Protein AF-A0A176RX65-F1 (afdb_monomer)

pLDDT: mean 71.41, std 21.95, range [26.75, 97.69]

Secondary structure (DSSP, 8-state):
-TT---PPPGGG----TTSHHHHHHHHPPTT--EEPPSEE-EETTEE-TTT-EEEEEEEEEE-TTS-EEEEEEEEEEHHHHHHHHHHHHTTTGGG--EE-TT--EEE-SS-TTTTT-S-HHHHTHHHHHHHTTS-TT-S--TT--------SSSS-TTTTTTSSSS--

Radius of gyration: 19.32 Å; Cα contacts (8 Å, |Δi|>4): 188; chains: 1; bounding box: 46×43×52 Å

Foldseek 3Di:
DVPDDDDDDPVPDDDPCPPPQQVVQLPDAPPDKDKDDWDWDADPNHGDPPTWTWIKIKHFDADPVRHTPGMDIDIDTVVVVVVVVCVVCVVPQQPDWDADPQQQTQDHNPDPVSHRPPGPCVVVVVVVVVVPDPDLVPQDDPPDGDGDDDDDPPDPPPPPPPPPPDDD

Solvent-accessible surface area (backbone atoms only — not comparable to full-atom values): 10799 Å² total; per-residue (Å²): 108,94,88,54,89,75,87,75,55,77,92,73,61,76,93,56,74,88,38,67,69,47,53,60,16,62,72,48,56,91,94,46,74,40,73,50,69,84,42,70,41,68,52,98,90,36,77,43,80,79,81,42,45,30,32,40,38,22,28,48,40,60,52,98,86,68,49,80,74,47,72,50,75,47,82,41,61,38,60,62,57,50,56,50,49,51,66,74,33,58,94,52,30,93,77,46,70,42,64,50,98,88,29,38,30,69,40,48,71,86,42,78,79,54,31,77,34,86,35,48,40,72,78,37,41,74,61,34,56,71,58,60,72,72,64,75,75,82,32,50,64,100,86,75,52,86,56,80,82,81,86,85,83,82,82,61,88,65,70,74,75,74,77,80,81,85,86,132

Nearest PDB structures (foldseek):
  3lid-assembly1_A  TM=8.205E-01  e=1.185E-04  Vibrio parahaemolyticus
  2p7j-assembly1_A  TM=7.087E-01  e=3.501E-05  Vibrio parahaemolyticus RIMD 2210633
  3kx0-assembly1_X-2  TM=6.879E-01  e=6.719E-02  Mycobacterium tuberculosis
  4i5s-assembly1_B  TM=5.544E-01  e=3.485E-01  Streptococcus mutans UA159
  4i5s-assembly1_A  TM=5.705E-01  e=1.701E+00  Streptococcus mutans UA159

Sequence (168 aa):
NAGQPAIVPNTLLQNKAQRYYFGETMRLEKGQIYVSPFDFNIEGGKVEKPFKTMIRFGTPVFDAHGEKMGVIIFNYFGSKLLDHFEKATTKIAEHTM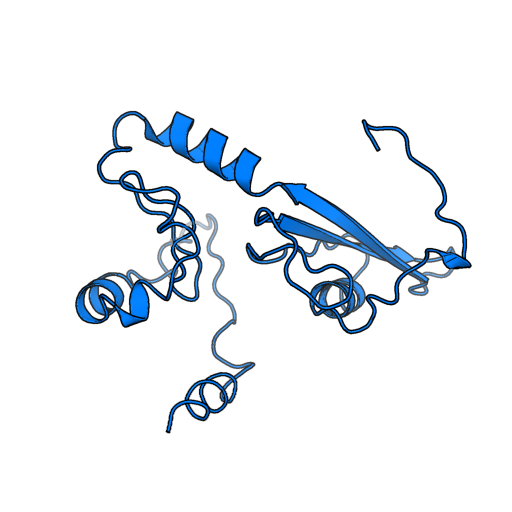LLNADGFLLYNPYSSEMNWGHSFGKQFLLAWEKMAPIEAEQLYDADGERDWGHSFGKQFPHAWEKITQTEA

Organism: NCBI:txid1003181

Structure (mmCIF, N/CA/C/O backbone):
data_AF-A0A176RX65-F1
#
_entry.id   AF-A0A176RX65-F1
#
loop_
_atom_site.group_PDB
_atom_site.id
_atom_site.type_symbol
_atom_site.label_atom_id
_atom_site.label_alt_id
_atom_site.label_comp_id
_atom_site.label_asym_id
_atom_site.label_entity_id
_atom_site.label_seq_id
_atom_site.pdbx_PDB_ins_code
_atom_site.Cartn_x
_atom_site.Cartn_y
_atom_site.Cartn_z
_atom_site.occupancy
_atom_site.B_iso_or_equiv
_atom_site.auth_seq_id
_atom_site.auth_comp_id
_atom_site.auth_asym_id
_atom_site.auth_atom_id
_atom_site.pdbx_PDB_model_num
ATOM 1 N N . ASN A 1 1 ? 6.451 -11.443 10.736 1.00 66.69 1 ASN A N 1
ATOM 2 C CA . ASN A 1 1 ? 6.185 -12.445 11.792 1.00 66.69 1 ASN A CA 1
ATOM 3 C C . ASN A 1 1 ? 6.120 -13.886 11.255 1.00 66.69 1 ASN A C 1
ATOM 5 O O . ASN A 1 1 ? 5.566 -14.728 11.941 1.00 66.69 1 ASN A O 1
ATOM 9 N N . ALA A 1 2 ? 6.648 -14.196 10.055 1.00 74.62 2 ALA A N 1
ATOM 10 C CA . ALA A 1 2 ? 6.570 -15.542 9.457 1.00 74.62 2 ALA A CA 1
ATOM 11 C C . ALA A 1 2 ? 5.151 -16.164 9.453 1.00 74.62 2 ALA A C 1
ATOM 13 O O . ALA A 1 2 ? 4.995 -17.369 9.612 1.00 74.62 2 ALA A O 1
ATOM 14 N N . GLY A 1 3 ? 4.111 -15.331 9.308 1.00 79.25 3 GLY A N 1
ATOM 15 C CA . GLY A 1 3 ? 2.717 -15.783 9.334 1.00 79.25 3 GLY A CA 1
ATOM 16 C C . GLY A 1 3 ? 2.128 -15.998 10.733 1.00 79.25 3 GLY A C 1
ATOM 17 O O . GLY A 1 3 ? 1.006 -16.474 10.832 1.00 79.25 3 GLY A O 1
ATOM 18 N N . GLN A 1 4 ? 2.837 -15.636 11.807 1.00 86.62 4 GLN A N 1
ATOM 19 C CA . GLN A 1 4 ? 2.365 -15.780 13.189 1.00 86.62 4 GLN A CA 1
ATOM 20 C C . GLN A 1 4 ? 1.800 -14.451 13.721 1.00 86.62 4 GLN A C 1
ATOM 22 O O . GLN A 1 4 ? 2.576 -13.580 14.134 1.00 86.62 4 GLN A O 1
ATOM 27 N N . PRO A 1 5 ? 0.476 -14.217 13.677 1.00 86.19 5 PRO A N 1
ATOM 28 C CA . PRO A 1 5 ? -0.107 -12.986 14.201 1.00 86.19 5 PRO A CA 1
ATOM 29 C C . PRO A 1 5 ? 0.166 -12.871 15.704 1.00 86.19 5 PRO A C 1
ATOM 31 O O . PRO A 1 5 ? 0.059 -13.844 16.444 1.00 86.19 5 PRO A O 1
ATOM 34 N N . ALA A 1 6 ? 0.522 -11.671 16.150 1.00 91.25 6 ALA A N 1
ATOM 35 C CA . ALA A 1 6 ? 0.763 -11.374 17.553 1.00 91.25 6 ALA A CA 1
ATOM 36 C C . ALA A 1 6 ? 0.221 -9.982 17.867 1.00 91.25 6 ALA A C 1
ATOM 38 O O . ALA A 1 6 ? 0.281 -9.082 17.026 1.00 91.25 6 ALA A O 1
ATOM 39 N N . ILE A 1 7 ? -0.296 -9.812 19.080 1.00 92.81 7 ILE A N 1
ATOM 40 C CA . ILE A 1 7 ? -0.695 -8.500 19.585 1.00 92.81 7 ILE A CA 1
ATOM 41 C C . ILE A 1 7 ? 0.577 -7.760 19.997 1.00 92.81 7 ILE A C 1
ATOM 43 O O . ILE A 1 7 ? 1.388 -8.278 20.765 1.00 92.81 7 ILE A O 1
ATOM 47 N N . VAL A 1 8 ? 0.761 -6.554 19.467 1.00 91.06 8 VAL A N 1
ATOM 48 C CA . VAL A 1 8 ? 1.909 -5.705 19.800 1.00 91.06 8 VAL A CA 1
ATOM 49 C C . VAL A 1 8 ? 1.660 -5.049 21.167 1.00 91.06 8 VAL A C 1
ATOM 51 O O . VAL A 1 8 ? 0.596 -4.456 21.351 1.00 91.06 8 VAL A O 1
ATOM 54 N N . PRO A 1 9 ? 2.602 -5.124 22.129 1.00 94.12 9 PRO A N 1
ATOM 55 C CA . PRO A 1 9 ? 2.485 -4.420 23.405 1.00 94.12 9 PRO A CA 1
ATOM 56 C C . PRO A 1 9 ? 2.297 -2.911 23.219 1.00 94.12 9 PRO A C 1
ATOM 58 O O . PRO A 1 9 ? 2.913 -2.320 22.334 1.00 94.12 9 PRO A O 1
ATOM 61 N N . ASN A 1 10 ? 1.533 -2.268 24.109 1.00 94.56 10 ASN A N 1
ATOM 62 C CA . ASN A 1 10 ? 1.233 -0.830 24.025 1.00 94.56 10 ASN A CA 1
ATOM 63 C C . ASN A 1 10 ? 2.483 0.057 23.910 1.00 94.56 10 ASN A C 1
ATOM 65 O O . ASN A 1 10 ? 2.464 1.056 23.200 1.00 94.56 10 ASN A O 1
ATOM 69 N N . THR A 1 11 ? 3.579 -0.322 24.570 1.00 95.19 11 THR A N 1
ATOM 70 C CA . THR A 1 11 ? 4.857 0.407 24.541 1.00 95.19 11 THR A CA 1
ATOM 71 C C . THR A 1 11 ? 5.573 0.353 23.191 1.00 95.19 11 THR A C 1
ATOM 73 O O . THR A 1 11 ? 6.438 1.184 22.934 1.00 95.19 11 THR A O 1
ATOM 76 N N . LEU A 1 12 ? 5.228 -0.610 22.334 1.00 91.69 12 LEU A N 1
ATOM 77 C CA . LEU A 1 12 ? 5.783 -0.777 20.990 1.00 91.69 12 LEU A CA 1
ATOM 78 C C . LEU A 1 12 ? 4.805 -0.326 19.895 1.00 91.69 12 LEU A C 1
ATOM 80 O O . LEU A 1 12 ? 5.151 -0.373 18.712 1.00 91.69 12 LEU A O 1
ATOM 84 N N . LEU A 1 13 ? 3.590 0.105 20.261 1.00 92.12 13 LEU A N 1
ATOM 85 C CA . LEU A 1 13 ? 2.642 0.669 19.308 1.00 92.12 13 LEU A CA 1
ATOM 86 C C . LEU A 1 13 ? 3.187 1.975 18.734 1.00 92.12 13 LEU A C 1
ATOM 88 O O . LEU A 1 13 ? 3.744 2.818 19.435 1.00 92.12 13 LEU A O 1
ATOM 92 N N . GLN A 1 14 ? 2.973 2.158 17.436 1.00 89.25 14 GLN A N 1
ATOM 93 C CA . GLN A 1 14 ? 3.324 3.386 16.739 1.00 89.25 14 GLN A CA 1
ATOM 94 C C . GLN A 1 14 ? 2.072 4.118 16.293 1.00 89.25 14 GLN A C 1
ATOM 96 O O . GLN A 1 14 ? 1.148 3.521 15.740 1.00 89.25 14 GLN A O 1
ATOM 101 N N . ASN A 1 15 ? 2.074 5.438 16.459 1.00 90.38 15 ASN A N 1
ATOM 102 C CA . ASN A 1 15 ? 1.025 6.278 15.910 1.00 90.38 15 ASN A CA 1
ATOM 103 C C . ASN A 1 15 ? 1.239 6.460 14.397 1.00 90.38 15 ASN A C 1
ATOM 105 O O . ASN A 1 15 ? 2.190 7.112 13.965 1.00 90.38 15 ASN A O 1
ATOM 109 N N . LYS A 1 16 ? 0.340 5.887 13.589 1.00 89.31 16 LYS A N 1
ATOM 110 C CA . LYS A 1 16 ? 0.309 6.044 12.125 1.00 89.31 16 LYS A CA 1
ATOM 111 C C . LYS A 1 16 ? -0.907 6.861 11.649 1.00 89.31 16 LYS A C 1
ATOM 113 O O . LYS A 1 16 ? -1.183 6.873 10.455 1.00 89.31 16 LYS A O 1
ATOM 118 N N . ALA A 1 17 ? -1.610 7.572 12.537 1.00 89.69 17 ALA A N 1
ATOM 119 C CA . ALA A 1 17 ? -2.837 8.307 12.198 1.00 89.69 17 ALA A CA 1
ATOM 120 C C . ALA A 1 17 ? -2.622 9.402 11.137 1.00 89.69 17 ALA A C 1
ATOM 122 O O . ALA A 1 17 ? -3.510 9.678 10.341 1.00 89.69 17 ALA A O 1
ATOM 123 N N . GLN A 1 18 ? -1.423 9.993 11.090 1.00 88.25 18 GLN A N 1
ATOM 124 C CA . GLN A 1 18 ? -1.046 11.023 10.111 1.00 88.25 18 GLN A CA 1
ATOM 125 C C . GLN A 1 18 ? -0.588 10.451 8.758 1.00 88.25 18 GLN A C 1
ATOM 127 O O . GLN A 1 18 ? -0.171 11.190 7.868 1.00 88.25 18 GLN A O 1
ATOM 132 N N . ARG A 1 19 ? -0.594 9.126 8.584 1.00 87.44 19 ARG A N 1
ATOM 133 C CA . ARG A 1 19 ? -0.244 8.510 7.303 1.00 87.44 19 ARG A CA 1
ATOM 134 C C . ARG A 1 19 ? -1.441 8.602 6.368 1.00 87.44 19 ARG A C 1
ATOM 136 O O . ARG A 1 19 ? -2.540 8.219 6.753 1.00 87.44 19 ARG A O 1
ATOM 143 N N . TYR A 1 20 ? -1.211 9.045 5.132 1.00 89.00 20 TYR A N 1
ATOM 144 C CA . TYR A 1 20 ? -2.277 9.252 4.1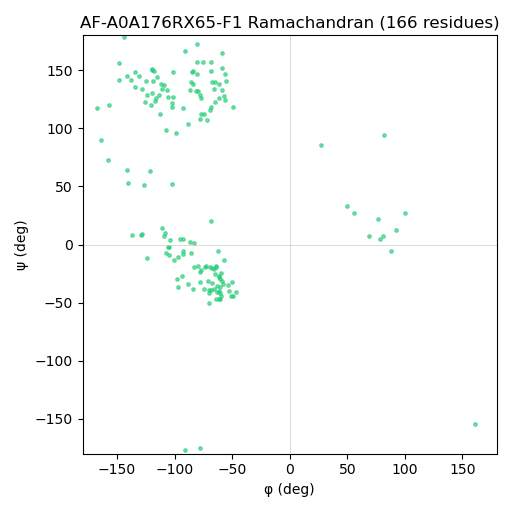44 1.00 89.00 20 TYR A CA 1
ATOM 145 C C . TYR A 1 20 ? -3.210 8.032 4.025 1.00 89.00 20 TYR A C 1
ATOM 147 O O . TYR A 1 20 ? -4.424 8.182 4.100 1.00 89.00 20 TYR A O 1
ATOM 155 N N . TYR A 1 21 ? -2.651 6.814 3.973 1.00 88.62 21 TYR A N 1
ATOM 156 C CA . TYR A 1 21 ? -3.422 5.578 3.821 1.00 88.62 21 TYR A CA 1
ATOM 157 C C . TYR A 1 21 ? -4.401 5.325 4.974 1.00 88.62 21 TYR A C 1
ATOM 159 O O . TYR A 1 21 ? -5.412 4.659 4.775 1.00 88.62 21 TYR A O 1
ATOM 167 N N . PHE A 1 22 ? -4.127 5.842 6.177 1.00 93.38 22 PHE A N 1
ATOM 168 C CA . PHE A 1 22 ? -5.049 5.737 7.304 1.00 93.38 22 PHE A CA 1
ATOM 169 C C . PHE A 1 22 ? -6.279 6.613 7.058 1.00 93.38 22 PHE A C 1
ATOM 171 O O . PHE A 1 22 ? -7.405 6.128 7.142 1.00 93.38 22 PHE A O 1
ATOM 178 N N . GLY A 1 23 ? -6.055 7.879 6.695 1.00 92.94 23 GLY A N 1
ATOM 179 C CA . GLY A 1 23 ? -7.120 8.831 6.386 1.00 92.94 23 GLY A CA 1
ATOM 180 C C . GLY A 1 23 ? -7.968 8.394 5.193 1.00 92.94 23 GLY A C 1
ATOM 181 O O . GLY A 1 23 ? -9.192 8.377 5.301 1.00 92.94 23 GLY A O 1
ATOM 182 N N . GLU A 1 24 ? -7.334 7.975 4.094 1.00 93.38 24 GLU A N 1
ATOM 183 C CA . GLU A 1 24 ? -8.051 7.482 2.910 1.00 93.38 24 GLU A CA 1
ATOM 184 C C . GLU A 1 24 ? -8.899 6.247 3.234 1.00 93.38 24 GLU A C 1
ATOM 186 O O . GLU A 1 24 ? -10.063 6.182 2.850 1.00 93.38 24 GLU A O 1
ATOM 191 N N . THR A 1 25 ? -8.375 5.307 4.029 1.00 94.69 25 THR A N 1
ATOM 192 C CA . THR A 1 25 ? -9.137 4.111 4.424 1.00 94.69 25 THR A CA 1
ATOM 193 C C . THR A 1 25 ? -10.301 4.447 5.362 1.00 94.69 25 THR A C 1
ATOM 195 O O . THR A 1 25 ? -11.381 3.882 5.224 1.00 94.69 25 THR A O 1
ATOM 198 N N . MET A 1 26 ? -10.126 5.382 6.301 1.00 95.06 26 MET A N 1
ATOM 199 C CA . MET A 1 26 ? -11.198 5.802 7.218 1.00 95.06 26 MET A CA 1
ATOM 200 C C . MET A 1 26 ? -12.368 6.499 6.508 1.00 95.06 26 MET A C 1
ATOM 202 O O . MET A 1 26 ? -13.493 6.484 7.015 1.00 95.06 26 MET A O 1
ATOM 206 N N . ARG A 1 27 ? -12.135 7.114 5.342 1.00 95.00 27 ARG A N 1
ATOM 207 C CA . ARG A 1 27 ? -13.193 7.753 4.539 1.00 95.00 27 ARG A CA 1
ATOM 208 C C . ARG A 1 27 ? -14.104 6.754 3.833 1.00 95.00 27 ARG A C 1
ATOM 210 O O . ARG A 1 27 ? -15.211 7.130 3.477 1.00 95.00 27 ARG A O 1
ATOM 217 N N . LEU A 1 28 ? -13.667 5.511 3.667 1.00 93.12 28 LEU A N 1
ATOM 218 C CA . LEU A 1 28 ? -14.427 4.488 2.962 1.00 93.12 28 LEU A CA 1
ATOM 219 C C . LEU A 1 28 ? -15.694 4.054 3.707 1.00 93.12 28 LEU A C 1
ATOM 221 O O . LEU A 1 28 ? -15.795 4.151 4.933 1.00 93.12 28 LEU A O 1
ATOM 225 N N . GLU A 1 29 ? -16.638 3.522 2.943 1.00 94.12 29 GLU A N 1
ATOM 226 C CA . GLU A 1 29 ? -17.844 2.856 3.421 1.00 94.12 29 GLU A CA 1
ATOM 227 C C . GLU A 1 29 ? -17.632 1.348 3.602 1.00 94.12 29 GLU A C 1
ATOM 229 O O . GLU A 1 29 ? -16.654 0.754 3.136 1.00 94.12 29 GLU A O 1
ATOM 234 N N . LYS A 1 30 ? -18.572 0.699 4.294 1.00 92.38 30 LYS A N 1
ATOM 235 C CA . LYS A 1 30 ? -18.525 -0.747 4.534 1.00 92.38 30 LYS A CA 1
ATOM 236 C C . LYS A 1 30 ? -18.466 -1.523 3.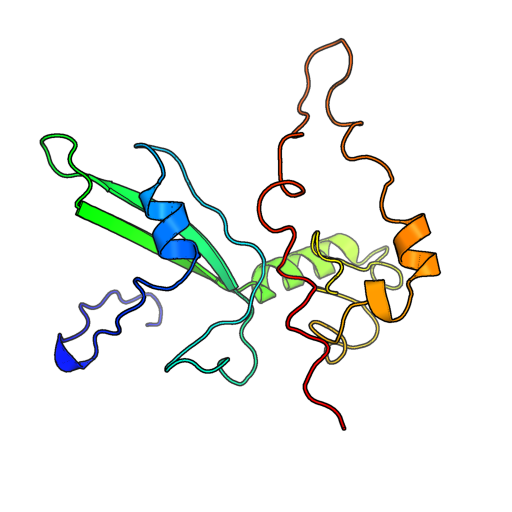214 1.00 92.38 30 LYS A C 1
ATOM 238 O O . LYS A 1 30 ? -19.309 -1.348 2.342 1.00 92.38 30 LYS A O 1
ATOM 243 N N . GLY A 1 31 ? -17.480 -2.413 3.101 1.00 91.19 31 GLY A N 1
ATOM 244 C CA . GLY A 1 31 ? -17.254 -3.244 1.913 1.00 91.19 31 GLY A CA 1
ATOM 245 C C . GLY A 1 31 ? -16.372 -2.603 0.837 1.00 91.19 31 GLY A C 1
ATOM 246 O O . GLY A 1 31 ? -16.018 -3.284 -0.122 1.00 91.19 31 GLY A O 1
ATOM 247 N N . GLN A 1 32 ? -15.979 -1.336 0.988 1.00 95.31 32 GLN A N 1
ATOM 248 C CA . GLN A 1 32 ? -15.017 -0.700 0.091 1.00 95.31 32 GLN A CA 1
ATOM 249 C C . GLN A 1 32 ? -13.575 -1.016 0.506 1.00 95.31 32 GLN A C 1
ATOM 251 O O . GLN A 1 32 ? -13.271 -1.183 1.687 1.00 95.31 32 GLN A O 1
ATOM 256 N N . ILE A 1 33 ? -12.680 -1.064 -0.483 1.00 94.94 33 ILE A N 1
ATOM 257 C CA . ILE A 1 33 ? -11.257 -1.348 -0.289 1.00 94.94 33 ILE A CA 1
ATOM 258 C C . ILE A 1 33 ? -10.438 -0.201 -0.873 1.00 94.94 33 ILE A C 1
ATOM 260 O O . ILE A 1 33 ? -10.603 0.176 -2.030 1.00 94.94 33 ILE A O 1
ATOM 264 N N . TYR A 1 34 ? -9.527 0.325 -0.065 1.00 94.50 34 TYR A N 1
ATOM 265 C CA . TYR A 1 34 ? -8.504 1.272 -0.475 1.00 94.50 34 TYR A CA 1
ATOM 266 C C . TYR A 1 34 ? -7.293 0.509 -1.009 1.00 94.50 34 TYR A C 1
ATOM 268 O O . TYR A 1 34 ? -6.884 -0.482 -0.401 1.00 94.50 34 TYR A O 1
ATOM 276 N N . VAL A 1 35 ? -6.682 0.999 -2.088 1.00 92.94 35 VAL A N 1
ATOM 277 C CA . VAL A 1 35 ? -5.398 0.507 -2.602 1.00 92.94 35 VAL A CA 1
ATOM 278 C C . VAL A 1 35 ? -4.445 1.690 -2.710 1.00 92.94 35 VAL A C 1
ATOM 280 O O . VAL A 1 35 ? -4.755 2.683 -3.363 1.00 92.94 35 VAL A O 1
ATOM 283 N N . SER A 1 36 ? -3.294 1.606 -2.047 1.00 88.44 36 SER A N 1
ATOM 284 C CA . SER A 1 36 ? -2.292 2.667 -2.106 1.00 88.44 36 SER A CA 1
ATOM 285 C C . SER A 1 36 ? -1.531 2.660 -3.434 1.00 88.44 36 SER A C 1
ATOM 287 O O . SER A 1 36 ? -1.378 1.598 -4.046 1.00 88.44 36 SER A O 1
ATOM 289 N N . PRO A 1 37 ? -0.941 3.799 -3.839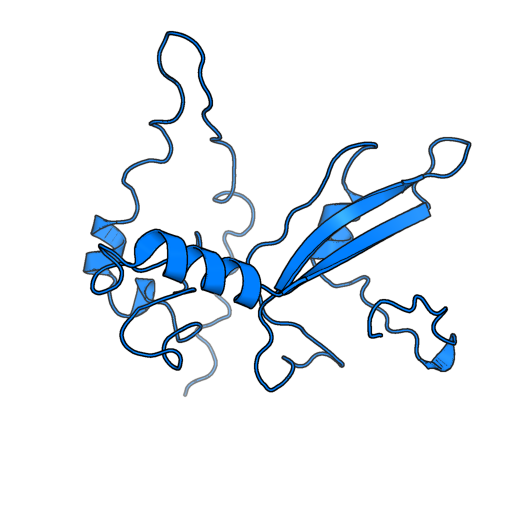 1.00 84.75 37 PR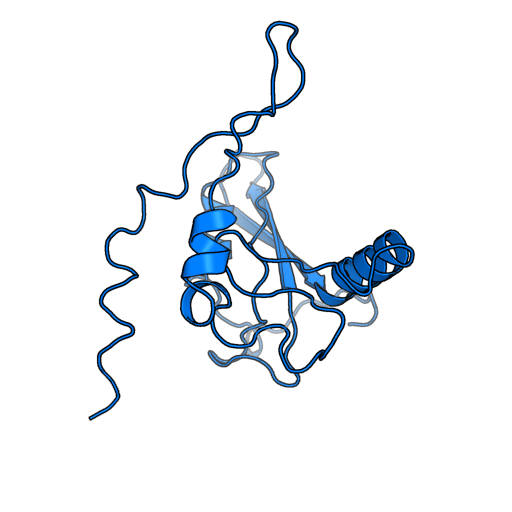O A N 1
ATOM 290 C CA . PRO A 1 37 ? 0.144 3.772 -4.811 1.00 84.75 37 PRO A CA 1
ATOM 291 C C . PRO A 1 37 ? 1.317 2.929 -4.285 1.00 84.75 37 PRO A C 1
ATOM 293 O O . PRO A 1 37 ? 1.421 2.643 -3.085 1.00 84.75 37 PRO A O 1
ATOM 296 N N . PHE A 1 38 ? 2.224 2.563 -5.189 1.00 82.38 38 PHE A N 1
ATOM 297 C CA . PHE A 1 38 ? 3.530 2.045 -4.804 1.00 82.38 38 PHE A CA 1
ATOM 298 C C . PHE A 1 38 ? 4.328 3.132 -4.089 1.00 82.38 38 PHE A C 1
ATOM 300 O O . PHE A 1 38 ? 4.594 4.190 -4.657 1.00 82.38 38 PHE A O 1
ATOM 307 N N . ASP A 1 39 ? 4.749 2.854 -2.861 1.00 77.75 39 ASP A N 1
ATOM 308 C CA . ASP A 1 39 ? 5.629 3.739 -2.109 1.00 77.75 39 ASP A CA 1
ATOM 309 C C . ASP A 1 39 ? 6.622 2.951 -1.251 1.00 77.75 39 ASP A C 1
ATOM 311 O O . ASP A 1 39 ? 6.612 1.718 -1.214 1.00 77.75 39 ASP A O 1
ATOM 315 N N . PHE A 1 40 ? 7.495 3.670 -0.548 1.00 81.38 40 PHE A N 1
ATOM 316 C CA . PHE A 1 40 ? 8.393 3.056 0.414 1.00 81.38 40 PHE A CA 1
ATOM 317 C C . PHE A 1 40 ? 7.756 2.866 1.786 1.00 81.38 40 PHE A C 1
ATOM 319 O O . PHE A 1 40 ? 6.982 3.691 2.285 1.00 81.38 40 PHE A O 1
ATOM 326 N N . ASN A 1 41 ? 8.181 1.805 2.468 1.00 82.06 41 ASN A N 1
ATOM 327 C CA . ASN A 1 41 ? 7.883 1.656 3.876 1.00 82.06 41 ASN A CA 1
ATOM 328 C C . ASN A 1 41 ? 8.576 2.747 4.704 1.00 82.06 41 ASN A C 1
ATOM 330 O O . ASN A 1 41 ? 9.763 3.025 4.526 1.00 82.06 41 ASN A O 1
ATOM 334 N N . ILE A 1 42 ? 7.818 3.360 5.618 1.00 78.38 42 ILE A N 1
ATOM 335 C CA . ILE A 1 42 ? 8.306 4.407 6.519 1.00 78.38 42 ILE A CA 1
ATOM 336 C C . ILE A 1 42 ? 8.127 3.953 7.965 1.00 78.38 42 ILE A C 1
ATOM 338 O O . ILE A 1 42 ? 7.002 3.757 8.443 1.00 78.38 42 ILE A O 1
ATOM 342 N N . GLU A 1 43 ? 9.249 3.874 8.670 1.00 78.19 43 GLU A N 1
ATOM 343 C CA . GLU A 1 43 ? 9.350 3.430 10.052 1.00 78.19 43 GLU A CA 1
ATOM 344 C C . GLU A 1 43 ? 10.113 4.457 10.891 1.00 78.19 43 GLU A C 1
ATOM 346 O O . GLU A 1 43 ? 11.116 5.017 10.451 1.00 78.19 43 GLU A O 1
ATOM 351 N N . GLY A 1 44 ? 9.587 4.798 12.073 1.00 76.25 44 GLY A N 1
ATOM 352 C CA . GLY A 1 44 ? 10.152 5.880 12.893 1.00 76.25 44 GLY A CA 1
ATOM 353 C C . GLY A 1 44 ? 10.248 7.233 12.167 1.00 76.25 44 GLY A C 1
ATOM 354 O O . GLY A 1 44 ? 11.145 8.022 12.448 1.00 76.25 44 GLY A O 1
ATOM 355 N N . GLY A 1 45 ? 9.373 7.477 11.182 1.00 77.25 45 GLY A N 1
ATOM 356 C CA . GLY A 1 45 ? 9.387 8.691 10.356 1.00 77.25 45 GLY A CA 1
ATOM 357 C C . GLY A 1 45 ? 10.447 8.713 9.249 1.00 77.25 45 GLY A C 1
ATOM 358 O O . GLY A 1 45 ? 10.561 9.716 8.551 1.00 77.25 45 GLY A O 1
ATOM 359 N N . LYS A 1 46 ? 11.200 7.626 9.051 1.00 73.94 46 LYS A N 1
ATOM 360 C CA . LYS A 1 46 ? 12.240 7.515 8.021 1.00 73.94 46 LYS A CA 1
ATOM 361 C C . LYS A 1 46 ? 11.905 6.409 7.032 1.00 73.94 46 LYS A C 1
ATOM 363 O O . LYS A 1 46 ? 11.285 5.415 7.398 1.00 73.94 46 LYS A O 1
ATOM 368 N N . VAL A 1 47 ? 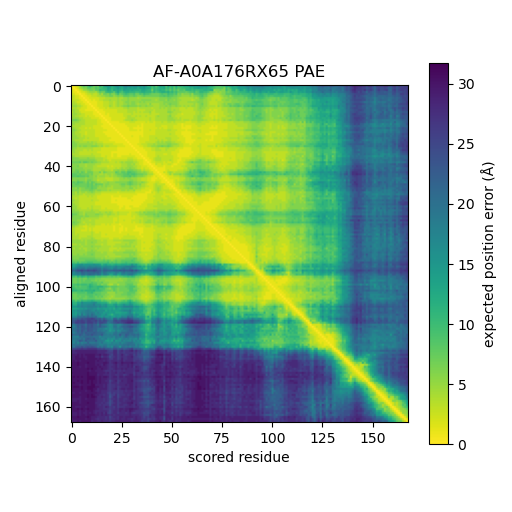12.331 6.576 5.784 1.00 76.38 47 VAL A N 1
ATOM 369 C CA . VAL A 1 47 ? 12.270 5.496 4.793 1.00 76.38 47 VAL A CA 1
ATOM 370 C C . VAL A 1 47 ? 13.130 4.332 5.286 1.00 76.38 47 VAL A C 1
ATOM 372 O O . VAL A 1 47 ? 14.302 4.517 5.622 1.00 76.38 47 VAL A O 1
ATOM 375 N N . GLU A 1 48 ? 12.534 3.146 5.358 1.00 75.44 48 GLU A N 1
ATOM 376 C CA . GLU A 1 48 ? 13.218 1.935 5.798 1.00 75.44 48 GLU A CA 1
ATOM 377 C C . GLU A 1 48 ? 14.294 1.521 4.783 1.00 75.44 48 GLU A C 1
ATOM 379 O O . GLU A 1 48 ? 14.081 1.600 3.571 1.00 75.44 48 GLU A O 1
ATOM 384 N N . LYS A 1 49 ? 15.450 1.071 5.289 1.00 73.19 49 LYS A N 1
ATOM 385 C CA . LYS A 1 49 ? 16.553 0.528 4.488 1.00 73.19 49 LYS A CA 1
ATOM 386 C C . LYS A 1 49 ? 16.837 -0.937 4.876 1.00 73.19 49 LYS A C 1
ATOM 388 O O . LYS A 1 49 ? 16.819 -1.229 6.072 1.00 73.19 49 LYS A O 1
ATOM 393 N N . PRO A 1 50 ? 17.145 -1.839 3.919 1.00 77.00 50 PRO A N 1
ATOM 394 C CA . PRO A 1 50 ? 17.096 -1.624 2.465 1.00 77.00 50 PRO A CA 1
ATOM 395 C C . PRO A 1 50 ? 15.683 -1.234 2.011 1.00 77.00 50 PRO A C 1
ATOM 397 O O . PRO A 1 50 ? 14.715 -1.555 2.700 1.00 77.00 50 PRO A O 1
ATOM 400 N N . PHE A 1 51 ? 15.576 -0.473 0.918 1.00 74.56 51 PHE A N 1
ATOM 401 C CA . PHE A 1 51 ? 14.299 0.092 0.485 1.00 74.56 51 PHE A CA 1
ATOM 402 C C . PHE A 1 51 ? 13.253 -1.007 0.286 1.00 74.56 51 PHE A C 1
ATOM 404 O O . PHE A 1 51 ? 13.469 -1.960 -0.461 1.00 74.56 51 PHE A O 1
ATOM 411 N N . LYS A 1 52 ? 12.112 -0.870 0.967 1.00 79.88 52 LYS A N 1
ATOM 412 C CA . LYS A 1 52 ? 10.982 -1.798 0.856 1.00 79.88 52 LYS A CA 1
ATOM 413 C C . LYS A 1 52 ? 9.821 -1.097 0.196 1.00 79.88 52 LYS A C 1
ATOM 415 O O . LYS A 1 52 ? 9.244 -0.185 0.785 1.00 79.88 52 LYS A O 1
ATOM 420 N N . THR A 1 53 ? 9.487 -1.530 -1.008 1.00 81.44 53 THR A N 1
ATOM 421 C CA . THR A 1 53 ? 8.346 -1.001 -1.747 1.00 81.44 53 THR A CA 1
ATOM 422 C C . THR A 1 53 ? 7.100 -1.765 -1.353 1.00 81.44 53 THR A C 1
ATOM 424 O O . THR A 1 53 ? 7.116 -2.995 -1.258 1.00 81.44 53 THR A O 1
ATOM 427 N N . MET A 1 54 ? 6.029 -1.037 -1.068 1.00 87.56 54 MET A N 1
ATOM 428 C CA . MET A 1 54 ? 4.809 -1.598 -0.515 1.00 87.56 54 MET A CA 1
ATOM 429 C C . MET A 1 54 ? 3.598 -1.115 -1.302 1.00 87.56 54 MET A C 1
ATOM 431 O O . MET A 1 54 ? 3.533 0.032 -1.736 1.00 87.56 54 MET A O 1
ATOM 435 N N . ILE A 1 55 ? 2.621 -2.004 -1.416 1.00 90.31 55 ILE A N 1
ATOM 436 C CA . ILE A 1 55 ? 1.239 -1.670 -1.749 1.00 90.31 55 ILE A CA 1
ATOM 437 C C . ILE A 1 55 ? 0.427 -1.946 -0.491 1.00 90.31 55 ILE A C 1
ATOM 439 O O . ILE A 1 55 ? 0.610 -2.980 0.158 1.00 90.31 55 ILE A O 1
ATOM 443 N N . ARG A 1 56 ? -0.450 -1.024 -0.110 1.00 92.62 56 ARG A N 1
ATOM 444 C CA . ARG A 1 56 ? -1.293 -1.159 1.076 1.00 92.62 56 ARG A CA 1
ATOM 445 C C . ARG A 1 56 ? -2.739 -1.284 0.665 1.00 92.62 56 ARG A C 1
ATOM 447 O O . ARG A 1 56 ? -3.246 -0.442 -0.068 1.00 92.62 56 ARG A O 1
ATOM 454 N N . PHE A 1 57 ? -3.387 -2.307 1.194 1.00 95.50 57 PHE A N 1
ATOM 455 C CA . PHE A 1 57 ? -4.815 -2.519 1.049 1.00 95.50 57 PHE A CA 1
ATOM 456 C C . PHE A 1 57 ? -5.484 -2.176 2.369 1.00 95.50 57 PHE A C 1
ATOM 458 O O . PHE A 1 57 ? -5.057 -2.671 3.412 1.00 95.50 57 PHE A O 1
ATOM 465 N N . GLY A 1 58 ? -6.489 -1.314 2.339 1.00 96.19 58 GLY A N 1
ATOM 466 C CA . GLY A 1 58 ? -7.163 -0.836 3.538 1.00 96.19 58 GLY A CA 1
ATOM 467 C C . GLY A 1 58 ? -8.662 -1.068 3.486 1.00 96.19 58 GLY A C 1
ATOM 468 O O . GLY A 1 58 ? -9.277 -0.858 2.449 1.00 96.19 58 GLY A O 1
ATOM 469 N N . THR A 1 59 ? -9.263 -1.450 4.607 1.00 97.62 59 THR A N 1
ATOM 470 C CA . THR A 1 59 ? -10.722 -1.411 4.781 1.00 97.62 59 THR A CA 1
ATOM 471 C C . THR A 1 59 ? -11.074 -0.887 6.174 1.00 97.62 59 THR A C 1
ATOM 473 O O . THR A 1 59 ? -10.386 -1.234 7.143 1.00 97.62 59 THR A O 1
ATOM 476 N N . PRO A 1 60 ? -12.129 -0.067 6.316 1.00 97.69 60 PRO A N 1
ATOM 477 C CA . PRO A 1 60 ? -12.638 0.329 7.620 1.00 97.69 60 PRO A CA 1
ATOM 478 C C . PRO A 1 60 ? -13.282 -0.861 8.346 1.00 97.69 60 PRO A C 1
ATOM 480 O O . PRO A 1 60 ? -13.840 -1.769 7.725 1.00 97.69 60 PRO A O 1
ATOM 483 N N . VAL A 1 61 ? -13.197 -0.842 9.675 1.00 97.06 61 VAL A N 1
ATOM 484 C CA . VAL A 1 61 ? -13.862 -1.779 10.587 1.00 97.06 61 VAL A CA 1
ATOM 485 C C . VAL A 1 61 ? -14.969 -1.035 11.315 1.00 97.06 61 VAL A C 1
ATOM 487 O O . VAL A 1 61 ? -14.765 0.090 11.772 1.00 97.06 61 VAL A O 1
ATOM 490 N N . PHE A 1 62 ? -16.120 -1.685 11.439 1.00 97.19 62 PHE A N 1
ATOM 491 C CA . PHE A 1 62 ? -17.311 -1.128 12.065 1.00 97.19 62 PHE A CA 1
ATOM 492 C C . PHE A 1 62 ? -17.720 -1.974 13.265 1.00 97.19 62 PHE A C 1
ATOM 494 O O . PHE A 1 62 ? -17.482 -3.185 13.276 1.00 97.19 62 PHE A O 1
ATOM 501 N N . ASP A 1 63 ? -18.344 -1.342 14.251 1.00 96.62 63 ASP A N 1
ATOM 502 C CA . ASP A 1 63 ? -18.966 -2.036 15.372 1.00 96.62 63 ASP A CA 1
ATOM 503 C C . ASP A 1 63 ? -20.327 -2.654 14.977 1.00 96.62 63 ASP A C 1
ATOM 505 O O . ASP A 1 63 ? -20.744 -2.635 13.814 1.00 96.62 63 ASP A O 1
ATOM 509 N N . ALA A 1 64 ? -21.034 -3.224 15.957 1.00 96.25 64 ALA A N 1
ATOM 510 C CA . ALA A 1 64 ? -22.350 -3.827 15.742 1.00 96.25 64 ALA A CA 1
ATOM 511 C C . ALA A 1 64 ? -23.454 -2.811 15.379 1.00 96.25 64 ALA A C 1
ATOM 513 O O . ALA A 1 64 ? -24.471 -3.208 14.813 1.00 96.25 64 ALA A O 1
ATOM 514 N N . HIS A 1 65 ? -23.259 -1.526 15.684 1.00 96.62 65 HIS A N 1
ATOM 515 C CA . HIS A 1 65 ? -24.201 -0.443 15.399 1.00 96.62 65 HIS A CA 1
ATOM 516 C C . HIS A 1 65 ? -23.917 0.241 14.054 1.00 96.62 65 HIS A C 1
ATOM 518 O O . HIS A 1 65 ? -24.736 1.027 13.587 1.00 96.62 65 HIS A O 1
ATOM 524 N N . GLY A 1 66 ? -22.797 -0.093 13.404 1.00 94.75 66 GLY A N 1
ATOM 525 C CA . GLY A 1 66 ? -22.374 0.510 12.142 1.00 94.75 66 GLY A CA 1
ATOM 526 C C . GLY A 1 66 ? -21.444 1.710 12.311 1.00 94.75 66 GLY A C 1
ATOM 527 O O . GLY A 1 66 ? -21.178 2.400 11.331 1.00 94.75 66 GLY A O 1
ATOM 528 N N . GLU A 1 67 ? -20.906 1.938 13.508 1.00 96.38 67 GLU A N 1
ATOM 529 C CA . GLU A 1 67 ? -19.968 3.023 13.788 1.00 96.38 67 GLU A CA 1
ATOM 530 C C . GLU A 1 67 ? -18.533 2.619 13.433 1.00 96.38 67 GLU A C 1
ATOM 532 O O . GLU A 1 67 ? -18.089 1.503 13.722 1.00 96.38 67 GLU A O 1
ATOM 537 N N . LYS A 1 68 ? -17.773 3.529 12.810 1.00 95.62 68 LYS A N 1
ATOM 538 C CA . LYS A 1 68 ? -16.373 3.275 12.422 1.00 95.62 68 LYS A CA 1
ATOM 539 C C . LYS A 1 68 ? -15.483 3.164 13.662 1.00 95.62 68 LYS A C 1
ATOM 541 O O . LYS A 1 68 ? -15.291 4.134 14.388 1.00 95.62 68 LYS A O 1
ATOM 546 N N . MET A 1 69 ? -14.866 1.999 13.851 1.00 96.12 69 MET A N 1
ATOM 547 C CA . MET A 1 69 ? -13.933 1.728 14.953 1.00 96.12 69 MET A CA 1
ATOM 548 C C . MET A 1 69 ? -12.467 1.967 14.582 1.00 96.12 69 MET A C 1
ATOM 550 O O . MET A 1 69 ? -11.636 2.218 15.454 1.00 96.12 69 MET A O 1
ATOM 554 N N . GLY A 1 70 ? -12.122 1.836 13.301 1.00 95.19 70 GLY A N 1
ATOM 555 C CA . GLY A 1 70 ? -10.741 1.919 12.835 1.00 95.19 70 GLY A CA 1
ATOM 556 C C . GLY A 1 70 ? -10.559 1.291 11.460 1.00 95.19 70 GLY A C 1
ATOM 557 O O . GLY A 1 70 ? -11.504 1.202 10.680 1.00 95.19 70 GLY A O 1
ATOM 558 N N . VAL A 1 71 ? -9.338 0.839 11.167 1.00 96.69 71 VAL A N 1
ATOM 559 C CA . VAL A 1 71 ? -8.968 0.277 9.860 1.00 96.69 71 VAL A CA 1
ATOM 560 C C . VAL A 1 71 ? -8.168 -1.010 10.009 1.00 96.69 71 VAL A C 1
ATOM 562 O O . VAL A 1 71 ? -7.365 -1.154 10.931 1.00 96.69 71 VAL A O 1
ATOM 565 N N . ILE A 1 72 ? -8.331 -1.916 9.050 1.00 95.56 72 ILE A N 1
ATOM 566 C CA . ILE A 1 72 ? -7.390 -3.007 8.794 1.00 95.56 72 ILE A CA 1
ATOM 567 C C . ILE A 1 72 ? -6.552 -2.601 7.591 1.00 95.56 72 ILE A C 1
ATOM 569 O O . ILE A 1 72 ? -7.103 -2.271 6.544 1.00 95.56 72 ILE A O 1
ATOM 573 N N . ILE A 1 73 ? -5.227 -2.645 7.743 1.00 95.25 73 ILE A N 1
ATOM 574 C CA . ILE A 1 73 ? -4.272 -2.385 6.665 1.00 95.25 73 ILE A CA 1
ATOM 575 C C . ILE A 1 73 ? -3.451 -3.646 6.408 1.00 95.25 73 ILE A C 1
ATOM 577 O O . ILE A 1 73 ? -2.764 -4.152 7.297 1.00 95.25 73 ILE A O 1
ATOM 581 N N . PHE A 1 74 ? -3.481 -4.120 5.170 1.00 93.31 74 PHE A N 1
ATOM 582 C CA . PHE A 1 74 ? -2.646 -5.199 4.677 1.00 93.31 74 PHE A CA 1
ATOM 583 C C . PHE A 1 74 ? -1.497 -4.627 3.846 1.00 93.31 74 PHE A C 1
ATOM 585 O O . PHE A 1 74 ? -1.710 -3.978 2.826 1.00 93.31 74 PHE A O 1
ATOM 592 N N . ASN A 1 75 ? -0.267 -4.873 4.293 1.00 91.00 75 ASN A N 1
ATOM 593 C CA . ASN A 1 75 ? 0.944 -4.467 3.590 1.00 91.00 75 ASN A CA 1
ATOM 594 C C . ASN A 1 75 ? 1.414 -5.604 2.670 1.00 91.00 75 ASN A C 1
ATOM 596 O O . ASN A 1 75 ? 1.793 -6.674 3.148 1.00 91.00 75 ASN A O 1
ATOM 600 N N . TYR A 1 76 ? 1.444 -5.355 1.366 1.00 90.94 76 TYR A N 1
ATOM 601 C CA . TYR A 1 76 ? 1.941 -6.277 0.353 1.00 90.94 76 TYR A CA 1
ATOM 602 C C . TYR A 1 76 ? 3.296 -5.808 -0.181 1.00 90.94 76 TYR A C 1
ATOM 604 O O . TYR A 1 76 ? 3.461 -4.634 -0.506 1.00 90.94 76 TYR A O 1
ATOM 612 N N . PHE A 1 77 ? 4.267 -6.718 -0.281 1.00 89.31 77 PHE A N 1
ATOM 613 C CA . PHE A 1 77 ? 5.578 -6.398 -0.848 1.00 89.31 77 PHE A CA 1
ATOM 614 C C . PHE A 1 77 ? 5.460 -6.149 -2.349 1.00 89.31 77 PHE A C 1
ATOM 616 O O . PHE A 1 77 ? 5.165 -7.069 -3.112 1.00 89.31 77 PHE A O 1
ATOM 623 N N . GLY A 1 78 ? 5.746 -4.919 -2.765 1.00 86.75 78 GLY A N 1
ATOM 624 C CA . GLY A 1 78 ? 5.740 -4.502 -4.160 1.00 86.75 78 GLY A CA 1
ATOM 625 C C . GLY A 1 78 ? 6.697 -5.323 -5.021 1.00 86.75 78 GLY A C 1
ATOM 626 O O . GLY A 1 78 ? 6.356 -5.656 -6.152 1.00 86.75 78 GLY A O 1
ATOM 627 N N . SER A 1 79 ? 7.832 -5.750 -4.455 1.00 85.19 79 SER A N 1
ATOM 628 C CA . SER A 1 79 ? 8.785 -6.641 -5.126 1.00 85.19 79 SER A CA 1
ATOM 629 C C . SER A 1 79 ? 8.123 -7.904 -5.673 1.00 85.19 79 SER A C 1
ATOM 631 O O . SER A 1 79 ? 8.376 -8.269 -6.807 1.00 85.19 79 SER A O 1
ATOM 633 N N . LYS A 1 80 ? 7.177 -8.511 -4.944 1.00 89.00 80 LYS A N 1
ATOM 634 C CA . LYS A 1 80 ? 6.469 -9.697 -5.442 1.00 89.00 80 LYS A CA 1
ATOM 635 C C . LYS A 1 80 ? 5.649 -9.404 -6.692 1.00 89.00 80 LYS A C 1
ATOM 637 O O . LYS A 1 80 ? 5.507 -10.282 -7.533 1.00 89.00 80 LYS A O 1
ATOM 642 N N . LEU A 1 81 ? 5.043 -8.220 -6.799 1.00 87.62 81 LEU A N 1
ATOM 643 C CA . LEU A 1 81 ? 4.313 -7.849 -8.012 1.00 87.62 81 LEU A CA 1
ATOM 644 C C . LEU A 1 81 ? 5.288 -7.613 -9.169 1.00 87.62 81 LEU A C 1
ATOM 646 O O . LEU A 1 81 ? 5.036 -8.090 -10.270 1.00 87.62 81 LEU A O 1
ATOM 650 N N . LEU A 1 82 ? 6.413 -6.949 -8.897 1.00 84.69 82 LEU A N 1
ATOM 651 C CA . LEU A 1 82 ? 7.460 -6.714 -9.889 1.00 84.69 82 LEU A CA 1
ATOM 652 C C . LEU A 1 82 ? 8.093 -8.016 -10.396 1.00 84.69 82 LEU A C 1
ATOM 654 O O . LEU A 1 82 ? 8.253 -8.169 -11.599 1.00 84.69 82 LEU A O 1
ATOM 658 N N . ASP A 1 83 ? 8.341 -8.991 -9.520 1.00 86.62 83 ASP A N 1
ATOM 659 C CA . ASP A 1 83 ? 8.864 -10.307 -9.905 1.00 86.62 83 ASP A CA 1
ATOM 660 C C . ASP A 1 83 ? 7.898 -11.042 -10.852 1.00 86.62 83 ASP A C 1
ATOM 662 O O . ASP A 1 83 ? 8.312 -11.719 -11.793 1.00 86.62 83 ASP A O 1
ATOM 666 N N . HIS A 1 84 ? 6.585 -10.945 -10.603 1.00 87.50 84 HIS A N 1
ATOM 667 C CA . HIS A 1 84 ? 5.582 -11.518 -11.505 1.00 87.50 84 HIS A CA 1
ATOM 668 C C . HIS A 1 84 ? 5.503 -10.747 -12.822 1.00 87.50 84 HIS A C 1
ATOM 670 O O . HIS A 1 84 ? 5.371 -11.367 -13.875 1.00 87.50 84 HIS A O 1
ATOM 676 N N . PHE A 1 85 ? 5.601 -9.419 -12.768 1.00 85.31 85 PHE A N 1
ATOM 677 C CA . PHE A 1 85 ? 5.618 -8.565 -13.948 1.00 85.31 85 PHE A CA 1
ATOM 678 C C . PHE A 1 85 ? 6.808 -8.889 -14.859 1.00 85.31 85 PHE A C 1
ATOM 680 O O . PHE A 1 85 ? 6.623 -9.102 -16.053 1.00 85.31 85 PHE A O 1
ATOM 687 N N . GLU A 1 86 ? 8.010 -9.026 -14.305 1.00 83.75 86 GLU A N 1
ATOM 688 C CA . GLU A 1 86 ? 9.219 -9.416 -15.039 1.00 83.75 86 GLU A CA 1
ATOM 689 C C . GLU A 1 86 ? 9.072 -10.797 -15.703 1.00 83.75 86 GLU A C 1
ATOM 691 O O . GLU A 1 86 ? 9.382 -10.978 -16.883 1.00 83.75 86 GLU A O 1
ATOM 696 N N . LYS A 1 87 ? 8.517 -11.776 -14.979 1.00 86.00 87 LYS A N 1
ATOM 697 C CA . LYS A 1 87 ? 8.246 -13.119 -15.524 1.00 86.00 87 LYS A CA 1
ATOM 698 C C . LYS A 1 87 ? 7.192 -13.107 -16.630 1.00 86.00 87 LYS A C 1
ATOM 700 O O . LYS A 1 87 ? 7.299 -13.855 -17.596 1.00 86.00 87 LYS A O 1
ATOM 705 N N . ALA A 1 88 ? 6.160 -12.278 -16.495 1.00 86.00 88 ALA A N 1
ATOM 706 C CA . ALA A 1 88 ? 5.118 -12.147 -17.509 1.00 86.00 88 ALA A CA 1
ATOM 707 C C . ALA A 1 88 ? 5.634 -11.429 -18.765 1.00 86.00 88 ALA A C 1
ATOM 709 O O . ALA A 1 88 ? 5.209 -11.736 -19.878 1.00 86.00 88 ALA A O 1
ATOM 710 N N . THR A 1 89 ? 6.580 -10.505 -18.595 1.00 82.38 89 THR A N 1
ATOM 711 C CA . THR A 1 89 ? 7.126 -9.678 -19.675 1.00 82.38 89 THR A CA 1
ATOM 712 C C . THR A 1 89 ? 8.414 -10.236 -20.268 1.00 82.38 89 THR A C 1
ATOM 714 O O . THR A 1 89 ? 8.946 -9.626 -21.179 1.00 82.38 89 THR A O 1
ATOM 717 N N . THR A 1 90 ? 8.892 -11.420 -19.867 1.00 77.56 90 THR A N 1
ATOM 718 C CA . THR A 1 90 ? 10.211 -11.965 -20.265 1.00 77.56 90 THR A CA 1
ATOM 719 C C . THR A 1 90 ? 10.488 -11.943 -21.777 1.00 77.56 90 THR A C 1
ATOM 721 O O . THR A 1 90 ? 11.623 -11.727 -22.184 1.00 77.56 90 THR A O 1
ATOM 724 N N . LYS A 1 91 ? 9.470 -12.094 -22.637 1.00 76.38 91 LYS A N 1
ATOM 725 C CA . LYS A 1 91 ? 9.630 -12.030 -24.108 1.00 76.38 91 LYS A CA 1
ATOM 726 C C . LYS A 1 91 ? 9.883 -10.620 -24.664 1.00 76.38 91 LYS A C 1
ATOM 728 O O . LYS A 1 91 ? 10.322 -10.491 -25.800 1.00 76.38 91 LYS A O 1
ATOM 733 N N . ILE A 1 92 ? 9.573 -9.588 -23.886 1.00 72.44 92 ILE A N 1
ATOM 734 C CA . ILE A 1 92 ? 9.707 -8.161 -24.214 1.00 72.44 92 ILE A CA 1
ATOM 735 C C . ILE A 1 92 ? 10.469 -7.390 -23.120 1.00 72.44 92 ILE A C 1
ATOM 737 O O . ILE A 1 92 ? 10.517 -6.159 -23.141 1.00 72.44 92 ILE A O 1
ATOM 741 N N . ALA A 1 93 ? 11.045 -8.105 -22.148 1.00 66.19 93 ALA A N 1
ATOM 742 C CA . ALA A 1 93 ? 11.543 -7.532 -20.902 1.00 66.19 93 ALA A CA 1
ATOM 743 C C . ALA A 1 93 ? 12.647 -6.505 -21.156 1.00 66.19 93 ALA A C 1
ATOM 745 O O . ALA A 1 93 ? 12.622 -5.447 -20.542 1.00 66.19 93 ALA A O 1
ATOM 746 N N . GLU A 1 94 ? 13.513 -6.744 -22.148 1.00 65.19 94 GLU A N 1
ATOM 747 C CA . GLU A 1 94 ? 14.597 -5.836 -22.562 1.00 65.19 94 GLU A CA 1
ATOM 748 C C . GLU A 1 94 ? 14.131 -4.425 -22.971 1.00 65.19 94 GLU A C 1
ATOM 750 O O . GLU A 1 94 ? 14.955 -3.519 -23.068 1.00 65.19 94 GLU A O 1
ATOM 755 N N . HIS A 1 95 ? 12.827 -4.221 -23.185 1.00 70.19 95 HIS A N 1
ATOM 756 C CA . HIS A 1 95 ? 12.236 -2.949 -23.612 1.00 70.1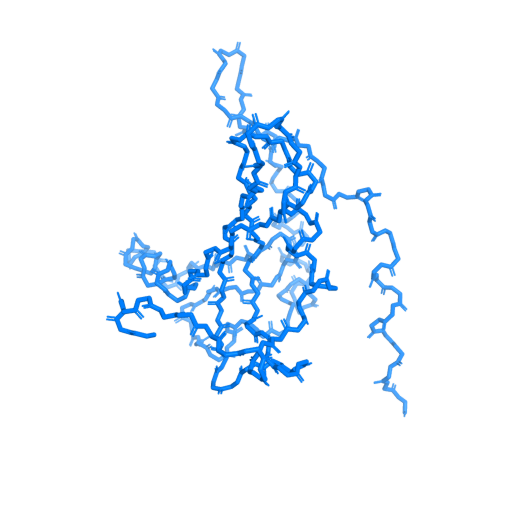9 95 HIS A CA 1
ATOM 757 C C . HIS A 1 95 ? 11.063 -2.498 -22.728 1.00 70.19 95 HIS A C 1
ATOM 759 O O . HIS A 1 95 ? 10.351 -1.560 -23.084 1.00 70.19 95 HIS A O 1
ATOM 765 N N . THR A 1 96 ? 10.819 -3.160 -21.592 1.00 77.81 96 THR A N 1
ATOM 766 C CA . THR A 1 96 ? 9.629 -2.897 -20.774 1.00 77.81 96 THR A CA 1
ATOM 767 C C . THR A 1 96 ? 9.963 -2.043 -19.559 1.00 77.81 96 THR A C 1
ATOM 769 O O . THR A 1 96 ? 10.745 -2.442 -18.702 1.00 77.81 96 THR A O 1
ATOM 772 N N . MET A 1 97 ? 9.310 -0.890 -19.438 1.00 78.25 97 MET A N 1
ATOM 773 C CA . MET A 1 97 ? 9.367 -0.046 -18.246 1.00 78.25 97 MET A CA 1
ATOM 774 C C . MET A 1 97 ? 7.988 0.034 -17.598 1.00 78.25 97 MET A C 1
ATOM 776 O O . MET A 1 97 ? 6.973 0.078 -18.290 1.00 78.25 97 MET A O 1
ATOM 780 N N . LEU A 1 98 ? 7.956 0.080 -16.268 1.00 79.06 98 LEU A N 1
ATOM 781 C CA . LEU A 1 98 ? 6.735 0.331 -15.507 1.00 79.06 98 LEU A CA 1
ATOM 782 C C . LEU A 1 98 ? 6.891 1.640 -14.746 1.00 79.06 98 LEU A C 1
ATOM 784 O O . LEU A 1 98 ? 7.839 1.793 -13.975 1.00 79.06 98 LEU A O 1
ATOM 788 N N . LEU A 1 99 ? 5.946 2.558 -14.933 1.00 77.94 99 LEU A N 1
ATOM 789 C CA . LEU A 1 99 ? 5.902 3.837 -14.233 1.00 77.94 99 LEU A CA 1
ATOM 790 C C . LEU A 1 99 ? 4.605 3.951 -13.428 1.00 77.94 99 LEU A C 1
ATOM 792 O O . LEU A 1 99 ? 3.585 3.375 -13.808 1.00 77.94 99 LEU A O 1
ATOM 796 N N . ASN A 1 100 ? 4.633 4.688 -12.317 1.00 73.25 100 ASN A N 1
ATOM 797 C CA . ASN A 1 100 ? 3.393 5.134 -11.679 1.00 73.25 100 ASN A CA 1
ATOM 798 C C . ASN A 1 100 ? 2.822 6.373 -12.399 1.00 73.25 100 ASN A C 1
ATOM 800 O O . ASN A 1 100 ? 3.473 6.960 -13.265 1.00 73.25 100 ASN A O 1
ATOM 804 N N . ALA A 1 101 ? 1.612 6.787 -12.013 1.00 69.62 101 ALA A N 1
ATOM 805 C CA . ALA A 1 101 ? 0.924 7.940 -12.604 1.00 69.62 101 ALA A CA 1
ATOM 806 C C . ALA A 1 101 ? 1.694 9.269 -12.456 1.00 69.62 101 ALA A C 1
ATOM 808 O O . ALA A 1 101 ? 1.539 10.165 -13.279 1.00 69.62 101 ALA A O 1
ATOM 809 N N . ASP A 1 102 ? 2.561 9.376 -11.448 1.00 66.38 102 ASP A N 1
ATOM 810 C CA . ASP A 1 102 ? 3.417 10.544 -11.212 1.00 66.38 102 ASP A CA 1
ATOM 811 C C . ASP A 1 102 ? 4.747 10.483 -12.001 1.00 66.38 102 ASP A C 1
ATOM 813 O O . ASP A 1 102 ? 5.616 11.346 -11.848 1.00 66.38 102 ASP A O 1
ATOM 817 N N . GLY A 1 103 ? 4.949 9.446 -12.821 1.00 68.56 103 GLY A N 1
ATOM 818 C CA . GLY A 1 103 ? 6.135 9.266 -13.661 1.00 68.56 103 GLY A CA 1
ATOM 819 C C . GLY A 1 103 ? 7.385 8.787 -12.932 1.00 68.56 103 GLY A C 1
ATOM 820 O O . GLY A 1 103 ? 8.506 8.979 -13.418 1.00 68.56 103 GLY A O 1
ATOM 821 N N . PHE A 1 104 ? 7.220 8.152 -11.771 1.00 71.44 104 PHE A N 1
ATOM 822 C CA . PHE A 1 104 ? 8.295 7.426 -11.101 1.00 71.44 104 PHE A CA 1
ATOM 823 C C . PHE A 1 104 ? 8.457 6.040 -11.707 1.00 71.44 104 PHE A C 1
ATOM 825 O O . PHE A 1 104 ? 7.490 5.295 -11.855 1.00 71.44 104 PHE A O 1
ATOM 832 N N . LEU A 1 105 ? 9.705 5.689 -12.003 1.00 74.94 105 LEU A N 1
ATOM 833 C CA . LEU A 1 105 ? 10.082 4.395 -12.547 1.00 74.94 105 LEU A CA 1
ATOM 834 C C . LEU A 1 105 ? 10.010 3.326 -11.448 1.00 74.94 105 LEU A C 1
ATOM 836 O O . LEU A 1 105 ? 10.793 3.348 -10.498 1.00 74.94 105 LEU A O 1
ATOM 840 N N . LEU A 1 106 ? 9.062 2.400 -11.573 1.00 78.38 106 LEU A N 1
ATOM 841 C CA . LEU A 1 106 ? 8.862 1.272 -10.658 1.00 78.38 106 LEU A CA 1
ATOM 842 C C . LEU A 1 106 ? 9.690 0.050 -11.077 1.00 78.38 106 LEU A C 1
ATOM 844 O O . LEU A 1 106 ? 10.155 -0.702 -10.222 1.00 78.38 106 LEU A O 1
ATOM 848 N N . TYR A 1 107 ? 9.870 -0.142 -12.387 1.00 80.81 107 TYR A N 1
ATOM 849 C CA . TYR A 1 107 ? 10.665 -1.221 -12.973 1.00 80.81 107 TYR A CA 1
ATOM 850 C C . TYR A 1 107 ? 11.323 -0.781 -14.283 1.00 80.81 107 TYR A C 1
ATOM 852 O O . TYR A 1 107 ? 10.694 -0.110 -15.104 1.00 80.81 107 TYR A O 1
ATOM 860 N N . ASN A 1 108 ? 12.560 -1.229 -14.492 1.00 76.56 108 ASN A N 1
ATOM 861 C CA . ASN A 1 108 ? 13.278 -1.201 -15.757 1.00 76.56 108 ASN A CA 1
ATOM 862 C C . ASN A 1 108 ? 14.227 -2.412 -15.857 1.00 76.56 108 ASN A C 1
ATOM 864 O O . ASN A 1 108 ? 14.664 -2.920 -14.819 1.00 76.56 108 ASN A O 1
ATOM 868 N N . PRO A 1 109 ? 14.588 -2.838 -17.078 1.00 72.06 109 PRO A N 1
ATOM 869 C CA . PRO A 1 109 ? 15.382 -4.043 -17.299 1.00 72.06 109 PRO A CA 1
ATOM 870 C C . PRO A 1 109 ? 16.898 -3.815 -17.215 1.00 72.06 109 PRO A C 1
ATOM 872 O O . PRO A 1 109 ? 17.660 -4.774 -17.273 1.00 72.06 109 PRO A O 1
ATOM 875 N N . TYR A 1 110 ? 17.355 -2.563 -17.106 1.00 68.75 110 TYR A N 1
ATOM 876 C CA . TYR A 1 110 ? 18.772 -2.209 -17.231 1.00 68.75 110 TYR A CA 1
ATOM 877 C C . TYR A 1 110 ? 19.479 -2.072 -15.881 1.00 68.75 110 TYR A C 1
ATOM 879 O O . TYR A 1 110 ? 20.652 -2.415 -15.760 1.00 68.75 110 TYR A O 1
ATOM 887 N N . SER A 1 111 ? 18.794 -1.551 -14.860 1.00 66.56 111 SER A N 1
ATOM 888 C CA . SER A 1 111 ? 19.363 -1.389 -13.524 1.00 66.56 111 SER A CA 1
ATOM 889 C C . SER A 1 111 ? 18.292 -1.327 -12.443 1.00 66.56 111 SER A C 1
ATOM 891 O O . SER A 1 111 ? 17.488 -0.393 -12.383 1.00 66.56 111 SER A O 1
ATOM 893 N N . SER A 1 112 ? 18.347 -2.263 -11.496 1.00 65.06 112 SER A N 1
ATOM 894 C CA . SER A 1 112 ? 17.513 -2.219 -10.293 1.00 65.06 112 SER A CA 1
ATOM 895 C C . SER A 1 112 ? 17.810 -1.019 -9.390 1.00 65.06 112 SER A C 1
ATOM 897 O O . SER A 1 112 ? 16.978 -0.676 -8.558 1.00 65.06 112 SER A O 1
ATOM 899 N N . GLU A 1 113 ? 18.971 -0.377 -9.547 1.00 59.06 113 GLU A N 1
ATOM 900 C CA . GLU A 1 113 ? 19.354 0.829 -8.802 1.00 59.06 113 GLU A CA 1
ATOM 901 C C . GLU A 1 113 ? 18.679 2.094 -9.353 1.00 59.06 113 GLU A C 1
ATOM 903 O O . GLU A 1 113 ? 18.510 3.069 -8.625 1.00 59.06 113 GLU A O 1
ATOM 908 N N . MET A 1 114 ? 18.267 2.070 -10.628 1.00 57.47 114 MET A N 1
ATOM 909 C CA . MET A 1 114 ? 17.468 3.134 -11.248 1.00 57.47 114 MET A CA 1
ATOM 910 C C . MET A 1 114 ? 15.974 2.991 -10.952 1.00 57.47 114 MET A C 1
ATOM 912 O O . MET A 1 114 ? 15.235 3.973 -11.048 1.00 57.47 114 MET A O 1
ATOM 916 N N . ASN A 1 115 ? 15.522 1.793 -10.561 1.00 61.00 115 ASN A N 1
ATOM 917 C CA . ASN A 1 115 ? 14.180 1.635 -10.015 1.00 61.00 115 ASN A CA 1
ATOM 918 C C . ASN A 1 115 ? 14.078 2.527 -8.783 1.00 61.00 115 ASN A C 1
ATOM 920 O O . ASN A 1 115 ? 14.962 2.521 -7.926 1.00 61.00 115 ASN A O 1
ATOM 924 N N . TRP A 1 116 ? 12.997 3.295 -8.694 1.00 60.59 116 TRP A N 1
ATOM 925 C CA . TRP A 1 116 ? 12.755 4.232 -7.598 1.00 60.59 116 TRP A CA 1
ATOM 926 C C . TRP A 1 116 ? 13.696 5.452 -7.566 1.00 60.59 116 TRP A C 1
ATOM 928 O O . TRP A 1 116 ? 13.636 6.245 -6.623 1.00 60.59 116 TRP A O 1
ATOM 938 N N . GLY A 1 117 ? 14.528 5.620 -8.603 1.00 51.12 117 GLY A N 1
ATOM 939 C CA . GLY A 1 117 ? 15.358 6.793 -8.866 1.00 51.12 117 GLY A CA 1
ATOM 940 C C . GLY A 1 117 ? 14.579 7.939 -9.523 1.00 51.12 117 GLY A C 1
ATOM 941 O O . GLY A 1 117 ? 13.513 7.743 -10.107 1.00 51.12 117 GLY A O 1
ATOM 942 N N . HIS A 1 118 ? 15.097 9.160 -9.371 1.00 50.06 118 HIS A N 1
ATOM 943 C CA . HIS A 1 118 ? 14.401 10.415 -9.666 1.00 50.06 118 HIS A CA 1
ATOM 944 C C . HIS A 1 118 ? 13.722 10.463 -11.042 1.00 50.06 118 HIS A C 1
ATOM 946 O O . HIS A 1 118 ? 14.377 10.443 -12.077 1.00 50.06 118 HIS A O 1
ATOM 952 N N . SER A 1 119 ? 12.395 10.623 -10.981 1.00 53.69 119 SER A N 1
ATOM 953 C CA . SER A 1 119 ? 11.476 11.144 -11.993 1.00 53.69 119 SER A CA 1
ATOM 954 C C . SER A 1 119 ? 11.944 10.961 -13.437 1.00 53.69 119 SER A C 1
ATOM 956 O O . SER A 1 119 ? 12.484 11.895 -14.034 1.00 53.69 119 SER A O 1
ATOM 958 N N . PHE A 1 120 ? 11.650 9.799 -14.025 1.00 55.25 120 PHE A N 1
ATOM 959 C CA . PHE A 1 120 ? 11.763 9.601 -15.471 1.00 55.25 120 PHE A CA 1
ATOM 960 C C . PHE A 1 120 ? 11.109 10.776 -16.219 1.00 55.25 120 PHE A C 1
ATOM 962 O O . PHE A 1 120 ? 11.702 11.322 -17.140 1.00 55.25 120 PHE A O 1
ATOM 969 N N . GLY A 1 121 ? 9.956 11.265 -15.741 1.00 51.59 121 GLY A N 1
ATOM 970 C CA . GLY A 1 121 ? 9.299 12.458 -16.287 1.00 51.59 121 GLY A CA 1
ATOM 971 C C . GLY A 1 121 ? 10.094 13.769 -16.195 1.00 51.59 121 GLY A C 1
ATOM 972 O O . GLY A 1 121 ? 9.932 14.634 -17.046 1.00 51.59 121 GLY A O 1
ATOM 973 N N . LYS A 1 122 ? 10.994 13.929 -15.215 1.00 54.16 122 LYS A N 1
ATOM 974 C CA . LYS A 1 122 ? 11.892 15.099 -15.136 1.00 54.16 122 LYS A CA 1
ATOM 975 C C . LYS A 1 122 ? 13.141 14.919 -15.992 1.00 54.16 122 LYS A C 1
ATOM 977 O O . LYS A 1 122 ? 13.610 15.881 -16.585 1.00 54.16 122 LYS A O 1
ATOM 982 N N . GLN A 1 123 ? 13.692 13.706 -16.034 1.00 53.12 123 GLN A N 1
ATOM 983 C CA . GLN A 1 123 ? 14.921 13.411 -16.777 1.00 53.12 123 GLN A CA 1
ATOM 984 C C . GLN A 1 123 ? 14.672 13.273 -18.284 1.00 53.12 123 GLN A C 1
ATOM 986 O O . GLN A 1 123 ? 15.512 13.654 -19.093 1.00 53.12 123 GLN A O 1
ATOM 991 N N . PHE A 1 124 ? 13.496 12.781 -18.662 1.00 58.84 124 PHE A N 1
ATOM 992 C CA . PHE A 1 124 ? 13.093 12.509 -20.036 1.00 58.84 124 PHE A CA 1
ATOM 993 C C . PHE A 1 124 ? 11.770 13.205 -20.349 1.00 58.84 124 PHE A C 1
ATOM 995 O O . PHE A 1 124 ? 10.842 12.577 -20.851 1.00 58.84 124 PHE A O 1
ATOM 1002 N N . LEU A 1 125 ? 11.683 14.507 -20.063 1.00 58.38 125 LEU A N 1
ATOM 1003 C CA . LEU A 1 125 ? 10.455 15.297 -20.212 1.00 58.38 125 LEU A CA 1
ATOM 1004 C C . LEU A 1 125 ? 9.810 15.139 -21.596 1.00 58.38 125 LEU A C 1
ATOM 1006 O O . LEU A 1 125 ? 8.623 14.875 -21.679 1.00 58.38 125 LEU A O 1
ATOM 1010 N N . LEU A 1 126 ? 10.600 15.171 -22.673 1.00 53.94 126 LEU A N 1
ATOM 1011 C CA . LEU A 1 126 ? 10.093 14.980 -24.040 1.00 53.94 126 LEU A CA 1
ATOM 1012 C C . LEU A 1 126 ? 9.577 13.559 -24.311 1.00 53.94 126 LEU A C 1
ATOM 1014 O O . LEU A 1 126 ? 8.669 13.373 -25.117 1.00 53.94 126 LEU A O 1
ATOM 1018 N N . ALA A 1 127 ? 10.174 12.538 -23.689 1.00 57.00 127 ALA A N 1
ATOM 1019 C CA . ALA A 1 127 ? 9.669 11.171 -23.794 1.00 57.00 127 ALA A CA 1
ATOM 1020 C C . ALA A 1 127 ? 8.399 11.011 -22.953 1.00 57.00 127 ALA A C 1
ATOM 1022 O O . ALA A 1 127 ? 7.451 10.370 -23.389 1.00 57.00 127 ALA A O 1
ATOM 1023 N N . TRP A 1 128 ? 8.360 11.639 -21.779 1.00 60.47 128 TRP A N 1
ATOM 1024 C CA . TRP A 1 128 ? 7.197 11.674 -20.909 1.00 60.47 128 TRP A CA 1
ATOM 1025 C C . TRP A 1 128 ? 6.021 12.407 -21.546 1.00 60.47 128 TRP A C 1
ATOM 1027 O O . TRP A 1 128 ? 4.951 11.834 -21.583 1.00 60.47 128 TRP A O 1
ATOM 1037 N N . GLU A 1 129 ? 6.205 13.586 -22.141 1.00 61.12 129 GLU A N 1
ATOM 1038 C CA . GLU A 1 129 ? 5.161 14.307 -22.893 1.00 61.12 129 GLU A CA 1
ATOM 1039 C C . GLU A 1 129 ? 4.609 13.488 -24.067 1.00 61.12 129 GLU A C 1
ATOM 1041 O O . GLU A 1 129 ? 3.435 13.590 -24.404 1.00 61.12 129 GLU A O 1
ATOM 1046 N N . LYS A 1 130 ? 5.438 12.638 -24.683 1.00 59.19 130 LYS A N 1
ATOM 1047 C CA . LYS A 1 130 ? 4.989 11.710 -25.731 1.00 59.19 130 LYS A CA 1
ATOM 1048 C C . LYS A 1 130 ? 4.240 10.490 -25.188 1.00 59.19 130 LYS A C 1
ATOM 1050 O O . LYS A 1 130 ? 3.514 9.859 -25.947 1.00 59.19 130 LY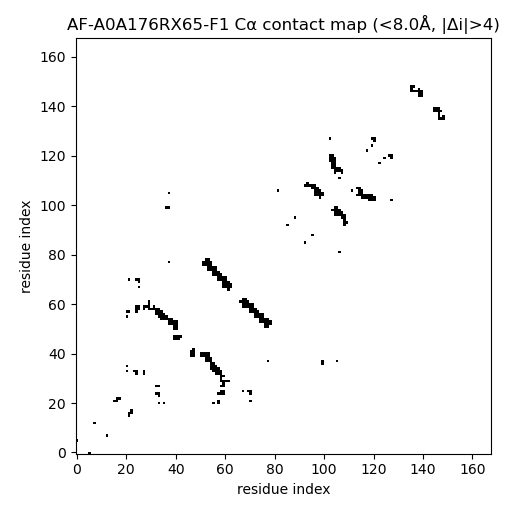S A O 1
ATOM 1055 N N . MET A 1 131 ? 4.437 10.133 -23.917 1.00 55.12 131 MET A N 1
ATOM 1056 C CA . MET A 1 131 ? 3.779 8.997 -23.254 1.00 55.12 131 MET A CA 1
ATOM 1057 C C . MET A 1 131 ? 2.554 9.414 -22.422 1.00 55.12 131 MET A C 1
ATOM 1059 O O . MET A 1 131 ? 1.613 8.638 -22.279 1.00 55.12 131 MET A O 1
ATOM 1063 N N . ALA A 1 132 ? 2.556 10.629 -21.881 1.00 54.78 132 ALA A N 1
ATOM 1064 C CA . ALA A 1 132 ? 1.505 11.238 -21.086 1.00 54.78 132 ALA A CA 1
ATOM 1065 C C . ALA A 1 132 ? 0.824 12.321 -21.940 1.00 54.78 132 ALA A C 1
ATOM 1067 O O . ALA A 1 132 ? 1.376 13.417 -22.010 1.00 54.78 132 ALA A O 1
ATOM 1068 N N . PRO A 1 133 ? -0.334 12.094 -22.594 1.00 51.66 133 PRO A N 1
ATOM 1069 C CA . PRO A 1 133 ? -1.236 10.941 -22.596 1.00 51.66 133 PRO A CA 1
ATOM 1070 C C . PRO A 1 133 ? -1.414 10.289 -23.989 1.00 51.66 133 PRO A C 1
ATOM 1072 O O . PRO A 1 133 ? -1.812 10.931 -24.959 1.00 51.66 133 PRO A O 1
ATOM 1075 N N . ILE A 1 134 ? -1.260 8.965 -24.046 1.00 44.72 134 ILE A N 1
ATOM 1076 C CA . ILE A 1 134 ? -2.286 8.128 -24.686 1.00 44.72 134 ILE A CA 1
ATOM 1077 C C . ILE A 1 134 ? -3.390 8.049 -23.629 1.00 44.72 134 ILE A C 1
ATOM 1079 O O . ILE A 1 134 ? -3.155 7.516 -22.545 1.00 44.72 134 ILE A O 1
ATOM 1083 N N . GLU A 1 135 ? -4.512 8.723 -23.864 1.00 43.72 135 GLU A N 1
ATOM 1084 C CA . GLU A 1 135 ? -5.547 8.927 -22.851 1.00 43.72 135 GLU A CA 1
ATOM 1085 C C . GLU A 1 135 ? -6.031 7.601 -22.258 1.00 43.72 135 GLU A C 1
ATOM 1087 O O . GLU A 1 135 ? -6.278 6.622 -22.961 1.00 43.72 135 GLU A O 1
ATOM 1092 N N . ALA A 1 136 ? -6.265 7.612 -20.947 1.00 38.34 136 ALA A N 1
ATOM 1093 C CA . ALA A 1 136 ? -7.052 6.599 -20.258 1.00 38.34 136 ALA A CA 1
ATOM 1094 C C . ALA A 1 136 ? -8.555 6.647 -20.645 1.00 38.34 136 ALA A C 1
ATOM 1096 O O . ALA A 1 136 ? -9.370 6.144 -19.890 1.00 38.34 136 ALA A O 1
ATOM 1097 N N . GLU A 1 137 ? -8.911 7.245 -21.793 1.00 35.84 137 GLU A N 1
ATOM 1098 C CA . GLU A 1 137 ? -10.259 7.324 -22.391 1.00 35.84 137 GLU A CA 1
ATOM 1099 C C . GLU A 1 137 ? -10.548 6.193 -23.396 1.00 35.84 137 GLU A C 1
ATOM 1101 O O . GLU A 1 137 ? -11.607 6.161 -24.013 1.00 35.84 137 GLU A O 1
ATOM 1106 N N . GLN A 1 138 ? -9.647 5.220 -23.562 1.00 37.16 138 GLN A N 1
ATOM 1107 C CA . GLN A 1 138 ? -9.923 4.006 -24.345 1.00 37.16 138 GLN A CA 1
ATOM 1108 C C . GLN A 1 138 ? -10.223 2.805 -23.457 1.00 37.16 138 GLN A C 1
ATOM 1110 O O . GLN A 1 138 ? -9.587 1.758 -23.587 1.00 37.16 138 GLN A O 1
ATOM 1115 N N . LEU A 1 139 ? -11.158 2.951 -22.521 1.00 41.69 139 LEU A N 1
ATOM 1116 C CA . LEU A 1 139 ? -11.484 1.841 -21.637 1.00 41.69 139 LEU A CA 1
ATOM 1117 C C . LEU A 1 139 ? -12.975 1.427 -21.630 1.00 41.69 139 LEU A C 1
ATOM 1119 O O . LEU A 1 139 ? -13.200 0.312 -21.192 1.00 41.69 139 LEU A O 1
ATOM 1123 N N . TYR A 1 140 ? -13.949 2.177 -22.192 1.00 42.75 140 TYR A N 1
ATOM 1124 C CA . TYR A 1 140 ? -15.263 1.636 -22.642 1.00 42.75 140 TYR A CA 1
ATOM 1125 C C . TYR A 1 140 ? -15.624 2.159 -24.033 1.00 42.75 140 TYR A C 1
ATOM 1127 O O . TYR A 1 140 ? -15.548 3.358 -24.292 1.00 42.75 140 TYR A O 1
ATOM 1135 N N . ASP A 1 141 ? -16.105 1.267 -24.896 1.00 45.78 141 ASP A N 1
ATOM 1136 C CA . ASP A 1 141 ? -16.785 1.592 -26.149 1.00 45.78 141 ASP A CA 1
ATOM 1137 C C . ASP A 1 141 ? -18.315 1.717 -25.955 1.00 45.78 141 ASP A C 1
ATOM 1139 O O . ASP A 1 141 ? -18.841 1.636 -24.841 1.00 45.78 141 ASP A O 1
ATOM 1143 N N . ALA A 1 142 ? -19.046 1.944 -27.052 1.00 44.19 142 ALA A N 1
ATOM 1144 C CA . ALA A 1 142 ? -20.502 2.112 -27.063 1.00 44.19 142 ALA A CA 1
ATOM 1145 C C . ALA A 1 142 ? -21.297 0.875 -26.578 1.00 4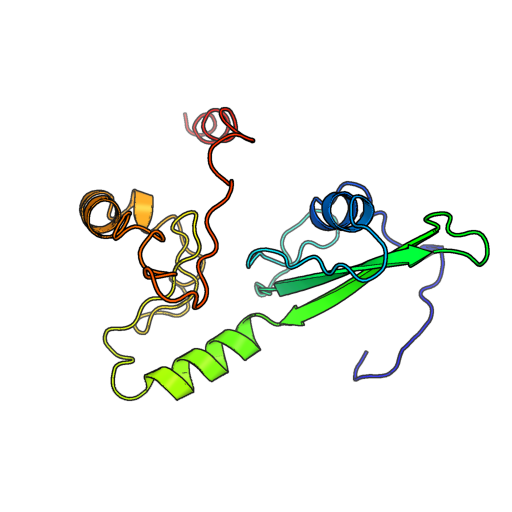4.19 142 ALA A C 1
ATOM 1147 O O . ALA A 1 142 ? -22.517 0.978 -26.420 1.00 44.19 142 ALA A O 1
ATOM 1148 N N . ASP A 1 143 ? -20.622 -0.251 -26.311 1.00 48.69 143 ASP A N 1
ATOM 1149 C CA . ASP A 1 143 ? -21.218 -1.551 -25.997 1.00 48.69 143 ASP A CA 1
ATOM 1150 C C . ASP A 1 143 ? -21.077 -1.953 -24.506 1.00 48.69 143 ASP A C 1
ATOM 1152 O O . ASP A 1 143 ? -21.725 -2.904 -24.063 1.00 48.69 143 ASP A O 1
ATOM 1156 N N . GLY A 1 144 ? -20.327 -1.197 -23.685 1.00 37.78 144 GLY A N 1
ATOM 1157 C CA . GLY A 1 144 ? -20.404 -1.267 -22.213 1.00 37.78 144 GLY A CA 1
ATOM 1158 C C . GLY A 1 144 ? -19.340 -2.080 -21.436 1.00 37.78 144 GLY A C 1
ATOM 1159 O O . GLY A 1 144 ? -19.624 -2.473 -20.300 1.00 37.78 144 GLY A O 1
ATOM 1160 N N . GLU A 1 145 ? -18.107 -2.272 -21.934 1.00 35.00 145 GLU A N 1
ATOM 1161 C CA . GLU A 1 145 ? -16.952 -2.883 -21.194 1.00 35.00 145 GLU A CA 1
ATOM 1162 C C . GLU A 1 145 ? -15.873 -1.915 -20.630 1.00 35.00 145 GLU A C 1
ATOM 1164 O O . GLU A 1 145 ? -15.645 -0.926 -21.281 1.00 35.00 145 GLU A O 1
ATOM 1169 N N . ARG A 1 146 ? -15.172 -2.186 -19.491 1.00 35.38 146 ARG A N 1
ATOM 1170 C CA . ARG A 1 146 ? -14.732 -1.197 -18.442 1.00 35.38 146 ARG A CA 1
ATOM 1171 C C . ARG A 1 146 ? -13.614 -0.095 -18.504 1.00 35.38 146 ARG A C 1
ATOM 1173 O O . ARG A 1 146 ? -12.473 -0.402 -18.187 1.00 35.38 146 ARG A O 1
ATOM 1180 N N . ASP A 1 147 ? -14.014 1.204 -18.589 1.00 35.91 147 ASP A N 1
ATOM 1181 C CA . ASP A 1 147 ? -13.379 2.535 -18.286 1.00 35.91 147 ASP A CA 1
ATOM 1182 C C . ASP A 1 147 ? -13.386 2.968 -16.819 1.00 35.91 147 ASP A C 1
ATOM 1184 O O . ASP A 1 147 ? -14.311 2.701 -16.045 1.00 35.91 147 ASP A O 1
ATOM 1188 N N . TRP A 1 148 ? -12.329 3.681 -16.438 1.00 30.55 148 TRP A N 1
ATOM 1189 C CA . TRP A 1 148 ? -12.066 4.147 -15.079 1.00 30.55 148 TRP A CA 1
ATOM 1190 C C . TRP A 1 148 ? -11.496 5.570 -15.075 1.00 30.55 148 TRP A C 1
ATOM 1192 O O . TRP A 1 148 ? -10.473 5.849 -14.451 1.00 30.55 148 TRP A O 1
ATOM 1202 N N . GLY A 1 149 ? -12.179 6.506 -15.728 1.00 26.75 149 GLY A N 1
ATOM 1203 C CA . GLY A 1 149 ? -11.919 7.933 -15.571 1.00 26.75 149 GLY A CA 1
ATOM 1204 C C . GLY A 1 149 ? -12.718 8.542 -14.418 1.00 26.75 149 GLY A C 1
ATOM 1205 O O . GLY A 1 149 ? -13.900 8.805 -14.581 1.00 26.75 149 GLY A O 1
ATOM 1206 N N . HIS A 1 150 ? -12.083 8.819 -13.270 1.00 27.47 150 HIS A N 1
ATOM 1207 C CA . HIS A 1 150 ? -12.316 10.072 -12.533 1.00 27.47 150 HIS A CA 1
ATOM 1208 C C . HIS A 1 150 ? -11.269 10.331 -11.428 1.00 27.47 150 HIS A C 1
ATOM 1210 O O . HIS A 1 150 ? -11.223 9.667 -10.398 1.00 27.47 150 HIS A O 1
ATOM 1216 N N . SER A 1 151 ? -10.551 11.445 -11.620 1.00 29.70 151 SER A N 1
ATOM 1217 C CA . SER A 1 151 ? -9.968 12.335 -10.603 1.00 29.70 151 SER A CA 1
ATOM 1218 C C . SER A 1 151 ? -8.631 11.963 -9.950 1.00 29.70 151 SER A C 1
ATOM 1220 O O . SER A 1 151 ? -8.610 11.419 -8.856 1.00 29.70 151 SER A O 1
ATOM 1222 N N . PHE A 1 152 ? -7.524 12.482 -10.501 1.00 36.47 152 PHE A N 1
ATOM 1223 C CA . PHE A 1 152 ? -6.313 12.786 -9.709 1.00 36.47 152 PHE A CA 1
ATOM 1224 C C . PHE A 1 152 ? -5.633 14.135 -10.029 1.00 36.47 152 PHE A C 1
ATOM 1226 O O . PHE A 1 152 ? -4.590 14.450 -9.467 1.00 36.47 152 PHE A O 1
ATOM 1233 N N . GLY A 1 153 ? -6.251 14.998 -10.848 1.00 33.84 153 GLY A N 1
ATOM 1234 C CA . GLY A 1 153 ? -5.687 16.314 -11.201 1.00 33.84 153 GLY A CA 1
ATOM 1235 C C . GLY A 1 153 ? -6.193 17.517 -10.390 1.00 33.84 153 GLY A C 1
ATOM 1236 O O . GLY A 1 153 ? -5.633 18.602 -10.506 1.00 33.84 153 GLY A O 1
ATOM 1237 N N . LYS A 1 154 ? -7.253 17.378 -9.578 1.00 33.09 154 LYS A N 1
ATOM 1238 C CA . LYS A 1 154 ? -7.915 18.533 -8.927 1.00 33.09 154 LYS A CA 1
ATOM 1239 C C . LYS A 1 154 ? -7.628 18.715 -7.434 1.00 33.09 154 LYS A C 1
ATOM 1241 O O . LYS A 1 154 ? -8.007 19.745 -6.886 1.00 33.09 154 LYS A O 1
ATOM 1246 N N . GLN A 1 155 ? -6.973 17.762 -6.766 1.00 33.22 155 GLN A N 1
ATOM 1247 C CA . GLN A 1 155 ? -6.889 17.769 -5.296 1.00 33.22 155 GLN A CA 1
ATOM 1248 C C . GLN A 1 155 ? -5.572 18.288 -4.699 1.00 33.22 155 GLN A C 1
ATOM 1250 O O . GLN A 1 155 ? -5.555 18.608 -3.514 1.00 33.22 155 GLN A O 1
ATOM 1255 N N . PHE A 1 156 ? -4.498 18.455 -5.483 1.00 37.38 156 PHE A N 1
ATOM 1256 C CA . PHE A 1 156 ? -3.212 18.946 -4.957 1.00 37.38 156 PHE A CA 1
ATOM 1257 C C . PHE A 1 156 ? -2.481 19.920 -5.903 1.00 37.38 156 PHE A C 1
ATOM 1259 O O . PHE A 1 156 ? -1.366 19.631 -6.337 1.00 37.38 156 PHE A O 1
ATOM 1266 N N . PRO A 1 157 ? -3.048 21.106 -6.199 1.00 37.06 157 PRO A N 1
ATOM 1267 C CA . PRO A 1 157 ? -2.399 22.093 -7.069 1.00 37.06 157 PRO A CA 1
ATOM 1268 C C . PRO A 1 157 ? -1.074 22.655 -6.508 1.00 37.06 157 PRO A C 1
ATOM 1270 O O . PRO A 1 157 ? -0.251 23.134 -7.278 1.00 37.06 157 PRO A O 1
ATOM 1273 N N . HIS A 1 158 ? -0.818 22.539 -5.197 1.00 34.44 158 HIS A N 1
ATOM 1274 C CA . HIS A 1 158 ? 0.357 23.134 -4.532 1.00 34.44 158 HIS A CA 1
ATOM 1275 C C . HIS A 1 158 ? 1.424 22.131 -4.061 1.00 34.44 158 HIS A C 1
ATOM 1277 O O . HIS A 1 158 ? 2.383 22.520 -3.393 1.00 34.44 158 HIS A O 1
ATOM 1283 N N . ALA A 1 159 ? 1.307 20.840 -4.399 1.00 34.00 159 ALA A N 1
ATOM 1284 C CA . ALA A 1 159 ? 2.368 19.871 -4.091 1.00 34.00 159 ALA A CA 1
ATOM 1285 C C . ALA A 1 159 ? 3.671 20.164 -4.869 1.00 34.00 159 ALA A C 1
ATOM 1287 O O . ALA A 1 159 ? 4.756 19.775 -4.436 1.00 34.00 159 ALA A O 1
ATOM 1288 N N . TRP A 1 160 ? 3.569 20.910 -5.974 1.00 34.97 160 TRP A N 1
ATOM 1289 C CA . TRP A 1 160 ? 4.680 21.247 -6.863 1.00 34.97 160 TRP A CA 1
ATOM 1290 C C . TRP A 1 160 ? 5.573 22.401 -6.378 1.00 34.97 160 TRP A C 1
ATOM 1292 O O . TRP A 1 160 ? 6.719 22.491 -6.806 1.00 34.97 160 TRP A O 1
ATOM 1302 N N . GLU A 1 161 ? 5.119 23.240 -5.442 1.00 31.52 161 GLU A N 1
ATOM 1303 C CA . GLU A 1 161 ? 5.841 24.469 -5.057 1.00 31.52 161 GLU A CA 1
ATOM 1304 C C . GLU A 1 161 ? 6.796 24.303 -3.859 1.00 31.52 161 GLU A C 1
ATOM 1306 O O . GLU A 1 161 ? 7.549 25.219 -3.543 1.00 31.52 161 GLU A O 1
ATOM 1311 N N . LYS A 1 162 ? 6.826 23.139 -3.193 1.00 34.06 162 LYS A N 1
ATOM 1312 C CA . LYS A 1 162 ? 7.677 22.914 -2.001 1.00 34.06 162 LYS A CA 1
ATOM 1313 C C . LYS A 1 162 ? 8.935 22.070 -2.228 1.00 34.06 162 LYS A C 1
ATOM 1315 O O . LYS A 1 162 ? 9.651 21.805 -1.270 1.00 34.06 162 LYS A O 1
ATOM 1320 N N . ILE A 1 163 ? 9.228 21.656 -3.461 1.00 36.38 163 ILE A N 1
ATOM 1321 C CA . ILE A 1 163 ? 10.362 20.753 -3.756 1.00 36.38 163 ILE A CA 1
ATOM 1322 C C . ILE A 1 163 ? 11.548 21.484 -4.425 1.00 36.38 163 ILE A C 1
ATOM 1324 O O . ILE A 1 163 ? 12.600 20.891 -4.623 1.00 36.38 163 ILE A O 1
ATOM 1328 N N . THR A 1 164 ? 11.445 22.786 -4.712 1.00 33.62 164 THR A N 1
ATOM 1329 C CA . THR A 1 164 ? 12.517 23.562 -5.376 1.00 33.62 164 THR A CA 1
ATOM 1330 C C . THR A 1 164 ? 13.250 24.562 -4.476 1.00 33.62 164 THR A C 1
ATOM 1332 O O . THR A 1 164 ? 14.051 25.345 -4.970 1.00 33.62 164 THR A O 1
ATOM 1335 N N . GLN A 1 165 ? 13.040 24.538 -3.156 1.00 30.64 165 GLN A N 1
ATOM 1336 C CA . GLN A 1 165 ? 13.756 25.421 -2.222 1.00 30.64 165 GLN A CA 1
ATOM 1337 C C . GLN A 1 165 ? 14.542 24.638 -1.171 1.00 30.64 165 GLN A C 1
ATOM 1339 O O . GLN A 1 165 ? 14.270 24.735 0.021 1.00 30.64 165 GLN A O 1
ATOM 1344 N N . THR A 1 166 ? 15.530 23.851 -1.592 1.00 34.31 166 THR A N 1
ATOM 1345 C CA . THR A 1 166 ? 16.733 23.612 -0.776 1.00 34.31 166 THR A CA 1
ATOM 1346 C C . THR A 1 166 ? 17.874 23.175 -1.686 1.00 34.31 166 THR A C 1
ATOM 1348 O O . THR A 1 166 ? 18.212 22.005 -1.731 1.00 34.31 166 THR A O 1
ATOM 1351 N N . GLU A 1 167 ? 18.420 24.114 -2.454 1.00 34.84 167 GLU A N 1
ATOM 1352 C CA . GLU A 1 167 ? 19.768 24.025 -3.029 1.00 34.84 167 GLU A CA 1
ATOM 1353 C C . GLU A 1 167 ? 20.167 25.438 -3.486 1.00 34.84 167 GLU A C 1
ATOM 1355 O O . GLU A 1 167 ? 19.844 25.882 -4.587 1.00 34.84 167 GLU A O 1
ATOM 1360 N N . ALA A 1 168 ? 20.789 26.169 -2.561 1.00 32.91 168 ALA A N 1
ATOM 1361 C CA . ALA A 1 168 ? 21.626 27.341 -2.798 1.00 32.91 168 ALA A CA 1
ATOM 1362 C C . ALA A 1 168 ? 22.814 27.251 -1.836 1.00 32.91 168 ALA A C 1
ATOM 1364 O O . ALA A 1 168 ? 22.574 26.857 -0.668 1.00 32.91 168 ALA A O 1
#

InterPro domains:
  IPR029151 Periplasmic sensor-like domain superfamily [SSF103190] (2-84)

Mean predicted aligned error: 13.04 Å